Protein AF-A0A1B6C0Q3-F1 (afdb_monomer_lite)

Organism: NCBI:txid38151

Sequence (138 aa):
MIKPLSKKAEKLPKLFKAAATILKEVRENNGNAKSLVYDNKYKHYNTAALLALVCESNNNWNVLEKIIEKTDIFKNNPKLNPWVGRVLITQIIRRKDCKSECLPLLYVKKYANAILELASGDLSKSRGNLLNKIVLDY

Structure (mmCIF, N/CA/C/O backbone):
data_AF-A0A1B6C0Q3-F1
#
_entry.id   AF-A0A1B6C0Q3-F1
#
loop_
_atom_site.group_PDB
_atom_site.id
_atom_site.type_symbol
_atom_site.label_atom_id
_atom_site.label_alt_id
_atom_site.label_comp_id
_atom_site.label_asym_id
_atom_site.label_entity_id
_atom_site.label_seq_id
_atom_site.pdbx_PDB_ins_code
_atom_site.Cartn_x
_atom_site.Cartn_y
_atom_site.Cartn_z
_atom_site.occupancy
_atom_site.B_iso_or_equiv
_atom_site.auth_seq_id
_atom_site.auth_comp_id
_atom_site.auth_asym_id
_atom_site.auth_atom_id
_atom_site.pdbx_PDB_model_num
ATOM 1 N N . MET A 1 1 ? 6.056 18.879 21.173 1.00 33.78 1 MET A N 1
ATOM 2 C CA . MET A 1 1 ? 6.166 19.961 20.168 1.00 33.78 1 MET A CA 1
ATOM 3 C C . MET A 1 1 ? 6.307 19.325 18.794 1.00 33.78 1 MET A C 1
ATOM 5 O O . MET A 1 1 ? 7.259 18.586 18.576 1.00 33.78 1 MET A O 1
ATOM 9 N N . ILE A 1 2 ? 5.339 19.530 17.901 1.00 43.81 2 ILE A N 1
ATOM 10 C CA . ILE A 1 2 ? 5.429 19.056 16.514 1.00 43.81 2 ILE A CA 1
ATOM 11 C C . ILE A 1 2 ? 6.369 20.020 15.789 1.00 43.81 2 ILE A C 1
ATOM 13 O O . ILE A 1 2 ? 6.111 21.221 15.749 1.00 43.81 2 ILE A O 1
ATOM 17 N N . LYS A 1 3 ? 7.491 19.503 15.282 1.00 42.72 3 LYS A N 1
ATOM 18 C CA . LYS A 1 3 ? 8.469 20.283 14.517 1.00 42.72 3 LYS A CA 1
ATOM 19 C C . LYS A 1 3 ? 7.748 20.875 13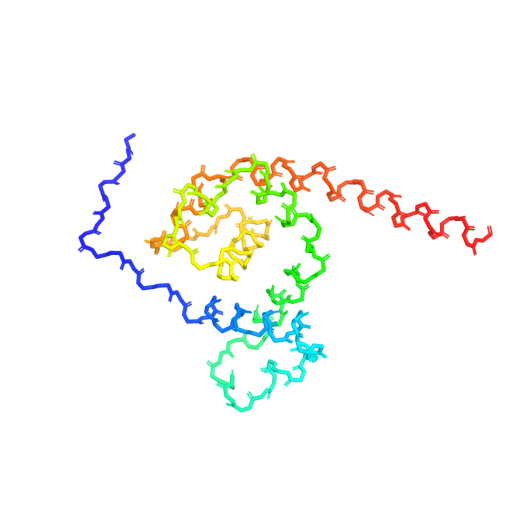.290 1.00 42.72 3 LYS A C 1
ATOM 21 O O . LYS A 1 3 ? 7.043 20.121 12.614 1.00 42.72 3 LYS A O 1
ATOM 26 N N . PRO A 1 4 ? 7.861 22.185 13.009 1.00 41.34 4 PRO A N 1
ATOM 27 C CA . PRO A 1 4 ? 7.202 22.776 11.849 1.00 41.34 4 PRO A CA 1
ATOM 28 C C . PRO A 1 4 ? 7.688 22.066 10.581 1.00 41.34 4 PRO A C 1
ATOM 30 O O . PRO A 1 4 ? 8.893 21.859 10.425 1.00 41.34 4 PRO A O 1
ATOM 33 N N . LEU A 1 5 ? 6.756 21.661 9.704 1.00 52.66 5 LEU A N 1
ATOM 34 C CA . LEU A 1 5 ? 7.092 21.041 8.421 1.00 52.66 5 LEU A CA 1
ATOM 35 C C . LEU A 1 5 ? 8.052 21.973 7.673 1.00 52.66 5 LEU A C 1
ATOM 37 O O . LEU A 1 5 ? 7.675 23.071 7.260 1.00 52.66 5 LEU A O 1
ATOM 41 N N . SER A 1 6 ? 9.299 21.529 7.523 1.00 47.50 6 SER A N 1
ATOM 42 C CA . SER A 1 6 ? 10.315 22.204 6.723 1.00 47.50 6 SER A CA 1
ATOM 43 C C . SER A 1 6 ? 9.760 22.498 5.325 1.00 47.50 6 SER A C 1
ATOM 45 O O . SER A 1 6 ? 9.090 21.663 4.717 1.00 47.50 6 SER A O 1
ATOM 47 N N . LYS A 1 7 ? 10.036 23.709 4.829 1.00 44.81 7 LYS A N 1
ATOM 48 C CA . LYS A 1 7 ? 9.458 24.407 3.660 1.00 44.81 7 LYS A CA 1
ATOM 49 C C . LYS A 1 7 ? 9.514 23.680 2.297 1.00 44.81 7 LYS A C 1
ATOM 51 O O . LYS A 1 7 ? 9.144 24.270 1.285 1.00 44.81 7 LYS A O 1
ATOM 56 N N . LYS A 1 8 ? 9.923 22.412 2.232 1.00 47.97 8 LYS A N 1
ATOM 57 C CA . LYS A 1 8 ? 9.755 21.527 1.073 1.00 47.97 8 LYS A CA 1
ATOM 58 C C . LYS A 1 8 ? 9.382 20.137 1.568 1.00 47.97 8 LYS A C 1
ATOM 60 O O . LYS A 1 8 ? 10.222 19.435 2.118 1.00 47.97 8 LYS A O 1
ATOM 65 N N . ALA A 1 9 ? 8.146 19.721 1.305 1.00 56.81 9 ALA A N 1
ATOM 66 C CA . ALA A 1 9 ? 7.785 18.314 1.365 1.00 56.81 9 ALA A CA 1
ATOM 67 C C . ALA A 1 9 ? 8.799 17.504 0.548 1.00 56.81 9 ALA A C 1
ATOM 69 O O . ALA A 1 9 ? 8.944 17.722 -0.660 1.00 56.81 9 ALA A O 1
ATOM 70 N N . GLU A 1 10 ? 9.514 16.595 1.204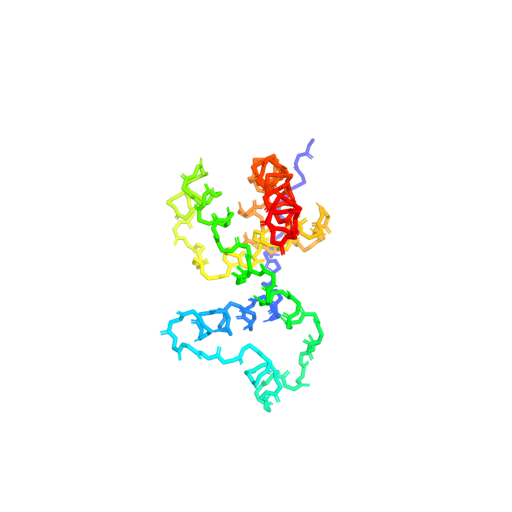 1.00 66.62 10 GLU A N 1
ATOM 71 C CA . GLU A 1 10 ? 10.470 15.731 0.528 1.00 66.62 10 GLU A CA 1
ATOM 72 C C . GLU A 1 10 ? 9.730 14.934 -0.560 1.00 66.62 10 GLU A C 1
ATOM 74 O O . GLU A 1 10 ? 8.600 14.468 -0.362 1.00 66.62 10 GLU A O 1
ATOM 79 N N . LYS A 1 11 ? 10.316 14.820 -1.758 1.00 76.00 11 LYS A N 1
ATOM 80 C CA . LYS A 1 11 ? 9.685 14.057 -2.843 1.00 76.00 11 LYS A CA 1
ATOM 81 C C . LYS A 1 11 ? 9.579 12.595 -2.409 1.00 76.00 11 LYS A C 1
ATOM 83 O O . LYS A 1 11 ? 10.555 12.024 -1.937 1.00 76.00 11 LYS A O 1
ATOM 88 N N . LEU A 1 12 ? 8.411 11.979 -2.621 1.00 81.00 12 LEU A N 1
ATOM 89 C CA . LEU A 1 12 ? 8.213 10.549 -2.359 1.00 81.00 12 LEU A CA 1
ATOM 90 C C . LEU A 1 12 ? 9.317 9.738 -3.063 1.00 81.00 12 LEU A C 1
ATOM 92 O O . LEU A 1 12 ? 9.447 9.873 -4.290 1.00 81.00 12 LEU A O 1
ATOM 96 N N . PRO A 1 13 ? 10.075 8.894 -2.335 1.00 85.75 13 PRO A N 1
ATOM 97 C CA . PRO A 1 13 ? 11.092 8.048 -2.937 1.00 85.75 13 PRO A CA 1
ATOM 98 C C . PRO A 1 13 ? 10.539 7.262 -4.125 1.00 85.75 13 PRO A C 1
ATOM 100 O O . PRO A 1 13 ? 9.465 6.659 -4.048 1.00 85.75 13 PRO A O 1
ATOM 103 N N . LYS A 1 14 ? 11.283 7.266 -5.239 1.00 88.38 14 LYS A N 1
ATOM 104 C CA . LYS A 1 14 ? 10.848 6.642 -6.500 1.00 88.38 14 LYS A CA 1
ATOM 105 C C . LYS A 1 14 ? 10.502 5.158 -6.322 1.00 88.38 14 LYS A C 1
ATOM 107 O O . LYS A 1 14 ? 9.616 4.661 -7.009 1.00 88.38 14 LYS A O 1
ATOM 112 N N . LEU A 1 15 ? 11.148 4.485 -5.366 1.00 90.06 15 LEU A N 1
ATOM 113 C CA . LEU A 1 15 ? 10.911 3.082 -5.036 1.00 90.06 15 LEU A CA 1
ATOM 114 C C . LEU A 1 15 ? 9.450 2.804 -4.651 1.00 90.06 15 LEU A C 1
ATOM 116 O O . LEU A 1 15 ? 8.878 1.838 -5.140 1.00 90.06 15 LEU A O 1
ATOM 120 N N . PHE A 1 16 ? 8.807 3.671 -3.860 1.00 91.38 16 PHE A N 1
ATOM 121 C CA . PHE A 1 16 ? 7.399 3.484 -3.482 1.00 91.38 16 PHE A CA 1
ATOM 122 C C . PHE A 1 16 ? 6.451 3.652 -4.669 1.00 91.38 16 PHE A C 1
ATOM 124 O O . PHE A 1 16 ? 5.458 2.938 -4.774 1.00 91.38 16 PHE A O 1
ATOM 131 N N . LYS A 1 17 ? 6.769 4.573 -5.587 1.00 91.94 17 LYS A N 1
ATOM 132 C CA . LYS A 1 17 ? 5.993 4.742 -6.822 1.00 91.94 17 LYS A CA 1
ATOM 133 C C . LYS A 1 17 ? 6.124 3.518 -7.723 1.00 91.94 17 LYS A C 1
ATOM 135 O O . LYS A 1 17 ? 5.113 3.018 -8.198 1.00 91.94 17 LYS A O 1
ATOM 140 N N . ALA A 1 18 ? 7.347 3.020 -7.907 1.00 93.50 18 ALA A N 1
ATOM 141 C CA . ALA A 1 18 ? 7.603 1.806 -8.676 1.00 93.50 18 ALA A CA 1
ATOM 142 C C . ALA A 1 18 ? 6.862 0.600 -8.080 1.00 93.50 18 ALA A C 1
ATOM 144 O O . ALA A 1 18 ? 6.161 -0.100 -8.805 1.00 93.50 18 ALA A O 1
ATOM 145 N N . ALA A 1 19 ? 6.939 0.419 -6.758 1.00 94.62 19 ALA A N 1
ATOM 146 C CA . ALA A 1 19 ? 6.240 -0.652 -6.053 1.00 94.62 19 ALA A CA 1
ATOM 147 C C . ALA A 1 19 ? 4.722 -0.570 -6.256 1.00 94.62 19 ALA A C 1
ATOM 149 O O . ALA A 1 19 ? 4.088 -1.582 -6.521 1.00 94.62 19 ALA A O 1
ATOM 150 N N . ALA A 1 20 ? 4.144 0.632 -6.182 1.00 95.69 20 ALA A N 1
ATOM 151 C CA . ALA A 1 20 ? 2.713 0.838 -6.384 1.00 95.69 20 ALA A CA 1
ATOM 152 C C . ALA A 1 20 ? 2.271 0.502 -7.815 1.00 95.69 20 ALA A C 1
ATOM 154 O O . ALA A 1 20 ? 1.235 -0.129 -7.997 1.00 95.69 20 ALA A O 1
ATOM 155 N N . THR A 1 21 ? 3.062 0.889 -8.823 1.00 95.06 21 THR A N 1
ATOM 156 C CA . THR A 1 21 ? 2.798 0.528 -10.224 1.00 95.06 21 THR A CA 1
ATOM 157 C C . THR A 1 21 ? 2.825 -0.984 -10.422 1.00 95.06 21 THR A C 1
ATOM 159 O O . THR A 1 21 ? 1.907 -1.525 -11.023 1.00 95.06 21 THR A O 1
ATOM 162 N N . ILE A 1 22 ? 3.837 -1.668 -9.888 1.00 94.56 22 ILE A N 1
ATOM 163 C CA . ILE A 1 22 ? 3.956 -3.124 -10.031 1.00 94.56 22 ILE A CA 1
ATOM 164 C C . ILE A 1 22 ? 2.847 -3.836 -9.256 1.00 94.56 22 ILE A C 1
ATOM 166 O O . ILE A 1 22 ? 2.242 -4.761 -9.779 1.00 94.56 22 ILE A O 1
ATOM 170 N N . LEU A 1 23 ? 2.536 -3.399 -8.032 1.00 96.06 23 LEU A N 1
ATOM 171 C CA . LEU A 1 23 ? 1.451 -3.975 -7.236 1.00 96.06 23 LEU A CA 1
ATOM 172 C C . LEU A 1 23 ? 0.105 -3.878 -7.962 1.00 96.06 23 LEU A C 1
ATOM 174 O O . LEU A 1 23 ? -0.658 -4.841 -7.953 1.00 96.06 23 LEU A O 1
ATOM 178 N N . LYS A 1 24 ? -0.165 -2.733 -8.600 1.00 95.94 24 LYS A N 1
ATOM 179 C CA . LYS A 1 24 ? -1.348 -2.550 -9.441 1.00 95.94 24 LYS A CA 1
ATOM 180 C C . LYS A 1 24 ? -1.371 -3.572 -10.578 1.00 95.94 24 LYS A C 1
ATOM 182 O O . LYS A 1 24 ? -2.362 -4.269 -10.737 1.00 95.94 24 LYS A O 1
ATOM 187 N N . GLU A 1 25 ? -0.266 -3.708 -11.305 1.00 94.31 25 GLU A N 1
ATOM 188 C CA . GLU A 1 25 ? -0.139 -4.645 -12.428 1.00 94.31 25 GLU A CA 1
ATOM 189 C C . GLU A 1 25 ? -0.348 -6.109 -12.007 1.00 94.31 25 GLU A C 1
ATOM 191 O O . GLU A 1 25 ? -1.052 -6.869 -12.667 1.00 94.31 25 GLU A O 1
ATOM 196 N N . VAL A 1 26 ? 0.218 -6.502 -10.864 1.00 93.62 26 VAL A N 1
ATOM 197 C CA . VAL A 1 26 ? 0.057 -7.849 -10.296 1.00 93.62 26 VAL A CA 1
ATOM 198 C C . VAL A 1 26 ? -1.408 -8.140 -9.967 1.00 93.62 26 VAL A C 1
ATOM 200 O O . VAL A 1 26 ? -1.885 -9.243 -10.221 1.00 93.62 26 VAL A O 1
ATOM 203 N N . ARG A 1 27 ? -2.125 -7.163 -9.397 1.00 92.12 27 ARG A N 1
ATOM 204 C CA . ARG A 1 27 ? -3.504 -7.340 -8.913 1.00 92.12 27 ARG A CA 1
ATOM 205 C C . ARG A 1 27 ? -4.561 -7.189 -10.002 1.00 92.12 27 ARG A C 1
ATOM 207 O O . ARG A 1 27 ? -5.552 -7.905 -9.953 1.00 92.12 27 ARG A O 1
ATOM 214 N N . GLU A 1 28 ? -4.388 -6.248 -10.925 1.00 93.06 28 GLU A N 1
ATOM 215 C CA . GLU A 1 28 ? -5.386 -5.953 -11.962 1.00 93.06 28 GLU A CA 1
ATOM 216 C C . GLU A 1 28 ? -5.157 -6.769 -13.239 1.00 93.06 28 GLU A C 1
ATOM 218 O O . GLU A 1 28 ? -6.124 -7.209 -13.852 1.00 93.06 28 GLU A O 1
ATOM 223 N N . ASN A 1 29 ? -3.898 -7.027 -13.612 1.00 90.62 29 ASN A N 1
ATOM 224 C CA . ASN A 1 29 ? -3.547 -7.648 -14.895 1.00 90.62 29 ASN A CA 1
ATOM 225 C C . ASN A 1 29 ? -2.945 -9.057 -14.740 1.00 90.62 29 ASN A C 1
ATOM 227 O O . ASN A 1 29 ? -2.356 -9.584 -15.681 1.00 90.62 29 ASN A O 1
ATOM 231 N N . ASN A 1 30 ? -3.063 -9.672 -13.554 1.00 80.44 30 ASN A N 1
ATOM 232 C CA . ASN A 1 30 ? -2.470 -10.978 -13.218 1.00 80.44 30 ASN A CA 1
ATOM 233 C C . ASN A 1 30 ? -0.958 -11.067 -13.511 1.00 80.44 30 ASN A C 1
ATOM 235 O O . ASN A 1 30 ? -0.422 -12.136 -13.815 1.00 80.44 30 ASN A O 1
ATOM 239 N N . GLY A 1 31 ? -0.249 -9.938 -13.423 1.00 84.81 31 GLY A N 1
ATOM 240 C CA . GLY A 1 31 ? 1.188 -9.889 -13.658 1.00 84.81 31 GLY A CA 1
ATOM 241 C C . GLY A 1 31 ? 1.985 -10.655 -12.596 1.00 84.81 31 GLY A C 1
ATOM 242 O O . GLY A 1 31 ? 1.647 -10.664 -11.412 1.00 84.81 31 GLY A O 1
ATOM 243 N N . ASN A 1 32 ? 3.102 -11.269 -12.989 1.00 89.31 32 ASN A N 1
ATOM 244 C CA . ASN A 1 32 ? 4.018 -11.895 -12.036 1.00 89.31 32 ASN A CA 1
ATOM 245 C C . ASN A 1 32 ? 4.947 -10.840 -11.417 1.00 89.31 32 ASN A C 1
ATOM 247 O O . ASN A 1 32 ? 5.760 -10.231 -12.116 1.00 89.31 32 ASN A O 1
ATOM 251 N N . ALA A 1 33 ? 4.876 -10.670 -10.092 1.00 88.19 33 ALA A N 1
ATOM 252 C CA . ALA A 1 33 ? 5.684 -9.700 -9.352 1.00 88.19 33 ALA A CA 1
ATOM 253 C C . ALA A 1 33 ? 7.194 -9.850 -9.601 1.00 88.19 33 ALA A C 1
ATOM 255 O O . ALA A 1 33 ? 7.883 -8.843 -9.743 1.00 88.19 33 ALA A O 1
ATOM 256 N N . LYS A 1 34 ? 7.716 -11.083 -9.691 1.00 88.50 34 LYS A N 1
ATOM 257 C CA . LYS A 1 34 ? 9.134 -11.310 -10.006 1.00 88.50 34 LYS A CA 1
ATOM 258 C C . LYS A 1 34 ? 9.436 -10.799 -11.410 1.00 88.50 34 LYS A C 1
ATOM 260 O O . LYS A 1 34 ? 10.268 -9.912 -11.552 1.00 88.50 34 LYS A O 1
ATOM 265 N N . SER A 1 35 ? 8.725 -11.287 -12.423 1.00 89.69 35 SER A N 1
ATOM 266 C CA . SER A 1 35 ? 8.973 -10.899 -13.818 1.00 89.69 35 SER A CA 1
ATOM 267 C C . SER A 1 35 ? 8.913 -9.383 -14.024 1.00 89.69 35 SER A C 1
ATOM 269 O O . SER A 1 35 ? 9.794 -8.820 -14.662 1.00 89.69 35 SER A O 1
ATOM 271 N N . LEU A 1 36 ? 7.937 -8.709 -13.408 1.00 90.19 36 LEU A N 1
ATOM 272 C CA . LEU A 1 36 ? 7.776 -7.257 -13.506 1.00 90.19 36 LEU A CA 1
ATOM 273 C C . LEU A 1 36 ? 8.892 -6.475 -12.804 1.00 90.19 36 LEU A C 1
ATOM 275 O O . LEU A 1 36 ? 9.307 -5.431 -13.293 1.00 90.19 36 LEU A O 1
ATOM 279 N N . VAL A 1 37 ? 9.386 -6.952 -11.660 1.00 90.12 37 VAL A N 1
ATOM 280 C CA . VAL A 1 37 ? 10.466 -6.286 -10.914 1.00 90.12 37 VAL A CA 1
ATOM 281 C C . VAL A 1 37 ? 11.823 -6.439 -11.612 1.00 90.12 37 VAL A C 1
ATOM 283 O O . VAL A 1 37 ? 12.651 -5.532 -11.527 1.00 90.12 37 VAL A O 1
ATOM 286 N N . TYR A 1 38 ? 12.047 -7.554 -12.311 1.00 90.06 38 TYR A N 1
ATOM 287 C CA . TYR A 1 38 ? 13.267 -7.800 -13.091 1.00 90.06 38 TYR A CA 1
ATOM 288 C C . TYR A 1 38 ? 13.224 -7.211 -14.513 1.00 90.06 38 TYR A C 1
ATOM 290 O O . TYR A 1 38 ? 14.208 -7.323 -15.242 1.00 90.06 38 TYR A O 1
ATOM 298 N N . ASP A 1 39 ? 12.132 -6.548 -14.904 1.00 91.12 39 ASP A N 1
ATOM 299 C CA . ASP A 1 39 ? 12.052 -5.808 -16.164 1.00 91.12 39 ASP A CA 1
ATOM 300 C C . ASP A 1 39 ? 13.145 -4.719 -16.234 1.00 91.12 39 ASP A C 1
ATOM 302 O O . ASP A 1 39 ? 13.445 -4.028 -15.251 1.00 91.12 39 ASP A O 1
ATOM 306 N N . ASN A 1 40 ? 13.718 -4.519 -17.425 1.00 84.62 40 ASN A N 1
ATOM 307 C CA . ASN A 1 40 ? 14.719 -3.488 -17.707 1.00 84.62 40 ASN A CA 1
ATOM 308 C C . ASN A 1 40 ? 14.300 -2.078 -17.257 1.00 84.62 40 ASN A C 1
ATOM 310 O O . ASN A 1 40 ? 15.158 -1.263 -16.907 1.00 84.62 40 ASN A O 1
ATOM 314 N N . LYS A 1 41 ? 12.997 -1.789 -17.211 1.00 87.31 41 LYS A N 1
ATOM 315 C CA . LYS A 1 41 ? 12.427 -0.543 -16.685 1.00 87.31 41 LYS A CA 1
ATOM 316 C C . LYS A 1 41 ? 12.786 -0.285 -15.217 1.00 87.31 41 LYS A C 1
ATOM 318 O O . LYS A 1 41 ? 12.902 0.876 -14.815 1.00 87.31 41 LYS A O 1
ATOM 323 N N . TYR A 1 42 ? 12.980 -1.335 -14.415 1.00 89.31 42 TYR A N 1
ATOM 324 C CA . TYR A 1 42 ? 13.249 -1.243 -12.976 1.00 89.31 42 TYR A CA 1
ATOM 325 C C . TYR A 1 42 ? 14.687 -1.613 -12.581 1.00 89.31 42 TYR A C 1
ATOM 327 O O . TYR A 1 42 ? 15.017 -1.577 -11.396 1.00 89.31 42 TYR A O 1
ATOM 335 N N . LYS A 1 43 ? 15.582 -1.849 -13.550 1.00 86.06 43 LYS A N 1
ATOM 336 C CA . LYS A 1 43 ? 16.983 -2.258 -13.318 1.00 86.06 43 LYS A CA 1
ATOM 337 C C . LYS A 1 43 ? 17.813 -1.324 -12.424 1.00 86.06 43 LYS A C 1
ATOM 339 O O . LYS A 1 43 ? 18.819 -1.736 -11.864 1.00 86.06 43 LYS A O 1
ATOM 344 N N . HIS A 1 44 ? 17.414 -0.057 -12.306 1.00 87.62 44 HIS A N 1
ATOM 345 C CA . HIS A 1 44 ? 18.105 0.953 -11.492 1.00 87.62 44 HIS A CA 1
ATOM 346 C C . HIS A 1 44 ? 17.592 1.041 -10.046 1.00 87.62 44 HIS A C 1
ATOM 348 O O . HIS A 1 44 ? 18.066 1.873 -9.271 1.00 87.62 44 HIS A O 1
ATOM 354 N N . TYR A 1 45 ? 16.588 0.243 -9.684 1.00 89.12 45 TYR A N 1
ATOM 355 C CA . TYR A 1 45 ? 16.043 0.197 -8.333 1.00 89.12 45 TYR A CA 1
ATOM 356 C C . TYR A 1 45 ? 16.698 -0.923 -7.529 1.00 89.12 45 TYR A C 1
ATOM 358 O O . TYR A 1 45 ? 17.241 -1.876 -8.077 1.00 89.12 45 TYR A O 1
ATOM 366 N N . ASN A 1 46 ? 16.600 -0.841 -6.200 1.00 90.00 46 ASN A N 1
ATOM 367 C CA . ASN A 1 46 ? 16.907 -1.988 -5.356 1.00 90.00 46 ASN A CA 1
ATOM 368 C C . ASN A 1 46 ? 15.818 -3.054 -5.555 1.00 90.00 46 ASN A C 1
ATOM 370 O O . ASN A 1 46 ? 14.764 -3.006 -4.917 1.00 90.00 46 ASN A O 1
ATOM 374 N N . THR A 1 47 ? 16.089 -3.994 -6.456 1.00 90.06 47 THR A N 1
ATOM 375 C CA . THR A 1 47 ? 15.198 -5.079 -6.879 1.00 90.06 47 THR A CA 1
ATOM 376 C C . THR A 1 47 ? 14.705 -5.911 -5.699 1.00 90.06 47 THR A C 1
ATOM 378 O O . THR A 1 47 ? 13.518 -6.213 -5.614 1.00 90.06 47 THR A O 1
ATOM 381 N N . ALA A 1 48 ? 15.580 -6.216 -4.735 1.00 88.69 48 ALA A N 1
ATOM 382 C CA . ALA A 1 48 ? 15.217 -6.993 -3.551 1.00 88.69 48 ALA A CA 1
ATOM 383 C C . ALA A 1 48 ? 14.219 -6.239 -2.660 1.00 88.69 48 ALA A C 1
ATOM 385 O O . ALA A 1 48 ? 13.207 -6.798 -2.239 1.00 88.69 48 ALA A O 1
ATOM 386 N N . ALA A 1 49 ? 14.467 -4.950 -2.409 1.00 89.31 49 ALA A N 1
ATOM 387 C CA . ALA A 1 49 ? 13.553 -4.112 -1.636 1.00 89.31 49 ALA A CA 1
ATOM 388 C C . ALA A 1 49 ? 12.211 -3.903 -2.358 1.00 89.31 49 ALA A C 1
ATOM 390 O O . ALA A 1 49 ? 11.159 -3.911 -1.718 1.00 89.31 49 ALA A O 1
ATOM 391 N N . LEU A 1 50 ? 12.248 -3.737 -3.682 1.00 91.62 50 LEU A N 1
ATOM 392 C CA . LEU A 1 50 ? 11.065 -3.556 -4.517 1.00 91.62 50 LEU A CA 1
ATOM 393 C C . LEU A 1 50 ? 10.192 -4.816 -4.524 1.00 91.62 50 LEU A C 1
ATOM 395 O O . LEU A 1 50 ? 9.002 -4.733 -4.224 1.00 91.62 50 LEU A O 1
ATOM 399 N N . LEU A 1 51 ? 10.795 -5.979 -4.785 1.00 92.06 51 LEU A N 1
ATOM 400 C CA . LEU A 1 51 ? 10.107 -7.267 -4.770 1.00 92.06 51 LEU A CA 1
ATOM 401 C C . LEU A 1 51 ? 9.508 -7.558 -3.395 1.00 92.06 51 LEU A C 1
ATOM 403 O O . LEU A 1 51 ? 8.345 -7.938 -3.309 1.00 92.06 51 LEU A O 1
ATOM 407 N N . ALA A 1 52 ? 10.268 -7.330 -2.320 1.00 91.81 52 ALA A N 1
ATOM 408 C CA . ALA A 1 52 ? 9.780 -7.544 -0.964 1.00 91.81 52 ALA A CA 1
ATOM 409 C C . ALA A 1 52 ? 8.547 -6.680 -0.652 1.00 91.81 52 ALA A C 1
ATOM 411 O O . ALA A 1 52 ? 7.554 -7.192 -0.141 1.00 91.81 52 ALA A O 1
ATOM 412 N N . LEU A 1 53 ? 8.573 -5.390 -1.008 1.00 92.50 53 LEU A N 1
ATOM 413 C CA . LEU A 1 53 ? 7.434 -4.493 -0.792 1.00 92.50 53 LEU A CA 1
ATOM 414 C C . LEU A 1 53 ? 6.203 -4.885 -1.612 1.00 92.50 53 LEU A C 1
ATOM 416 O O . LEU A 1 53 ? 5.090 -4.833 -1.088 1.00 92.50 53 LEU A O 1
ATOM 420 N N . VAL A 1 54 ? 6.386 -5.277 -2.875 1.00 94.19 54 VAL A N 1
ATOM 421 C CA . VAL A 1 54 ? 5.283 -5.718 -3.741 1.00 94.19 54 VAL A CA 1
ATOM 422 C C . VAL A 1 54 ? 4.677 -7.016 -3.212 1.00 94.19 54 VAL A C 1
ATOM 424 O O . VAL A 1 54 ? 3.470 -7.068 -2.982 1.00 94.19 54 VAL A O 1
ATOM 427 N N . CYS A 1 55 ? 5.502 -8.037 -2.967 1.00 93.06 55 CYS A N 1
ATOM 428 C CA . CYS A 1 55 ? 5.044 -9.340 -2.492 1.00 93.06 55 CYS A CA 1
ATOM 429 C C . CYS A 1 55 ? 4.331 -9.231 -1.146 1.00 93.06 55 CYS A C 1
ATOM 431 O O . CYS A 1 55 ? 3.256 -9.795 -0.985 1.00 93.06 55 CYS A O 1
ATOM 433 N N . GLU A 1 56 ? 4.871 -8.475 -0.190 1.00 92.50 56 GLU A N 1
ATOM 434 C CA . GLU A 1 56 ? 4.205 -8.318 1.104 1.00 92.50 56 GLU A CA 1
ATOM 435 C C . GLU A 1 56 ? 2.910 -7.524 1.016 1.00 92.50 56 GLU A C 1
ATOM 437 O O . GLU A 1 56 ? 1.941 -7.878 1.683 1.00 92.50 56 GLU A O 1
ATOM 442 N N . SER A 1 57 ? 2.856 -6.490 0.172 1.00 94.19 57 SER A N 1
ATOM 443 C CA . SER A 1 57 ? 1.608 -5.750 -0.040 1.00 94.19 57 SER A CA 1
ATOM 444 C C . SER A 1 57 ? 0.539 -6.634 -0.684 1.00 94.19 57 SER A C 1
ATOM 446 O O . SER A 1 57 ? -0.634 -6.530 -0.339 1.00 94.19 57 SER A O 1
ATOM 448 N N . ASN A 1 58 ? 0.939 -7.524 -1.594 1.00 94.06 58 ASN A N 1
ATOM 449 C CA . ASN A 1 58 ? 0.037 -8.476 -2.229 1.00 94.06 58 ASN A CA 1
ATOM 450 C C . ASN A 1 58 ? -0.426 -9.573 -1.254 1.00 94.06 58 ASN A C 1
ATOM 452 O O . ASN A 1 58 ? -1.616 -9.856 -1.162 1.00 94.06 58 ASN A O 1
ATOM 456 N N . ASN A 1 59 ? 0.495 -10.157 -0.484 1.00 91.31 59 ASN A N 1
ATOM 457 C CA . ASN A 1 59 ? 0.192 -11.236 0.461 1.00 91.31 59 ASN A CA 1
ATOM 458 C C . ASN A 1 59 ? -0.681 -10.755 1.626 1.00 91.31 59 ASN A C 1
ATOM 460 O O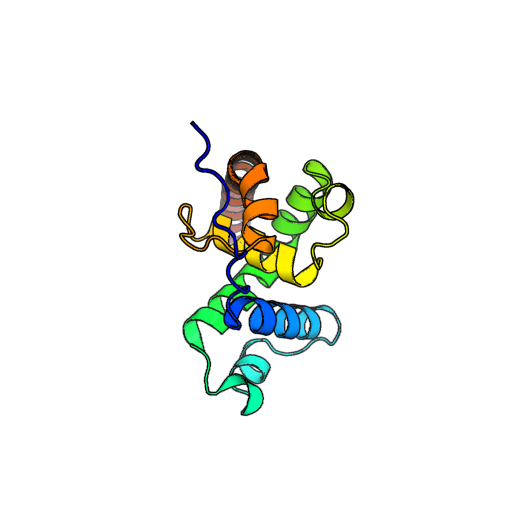 . ASN A 1 59 ? -1.546 -11.488 2.098 1.00 91.31 59 ASN A O 1
ATOM 464 N N . ASN A 1 60 ? -0.488 -9.510 2.067 1.00 90.94 60 ASN A N 1
ATOM 465 C CA . ASN A 1 60 ? -1.249 -8.910 3.159 1.00 90.94 60 ASN A CA 1
ATOM 466 C C . ASN A 1 60 ? -2.465 -8.111 2.666 1.00 90.94 60 ASN A C 1
ATOM 468 O O . ASN A 1 60 ? -2.977 -7.275 3.409 1.00 90.94 60 ASN A O 1
ATOM 472 N N . TRP A 1 61 ? -2.948 -8.348 1.441 1.00 93.12 61 TRP A N 1
ATOM 473 C CA . TRP A 1 61 ? -4.014 -7.545 0.833 1.00 93.12 61 TRP A CA 1
ATOM 474 C C . TRP A 1 61 ? -5.257 -7.412 1.721 1.00 93.12 61 TRP A C 1
ATOM 476 O O . TRP A 1 61 ? -5.739 -6.307 1.943 1.00 93.12 61 TRP A O 1
ATOM 486 N N . ASN A 1 62 ? -5.734 -8.516 2.302 1.00 91.56 62 ASN A N 1
ATOM 487 C CA . ASN A 1 62 ? -6.917 -8.500 3.170 1.00 91.56 62 ASN A CA 1
ATOM 488 C C . ASN A 1 62 ? -6.706 -7.640 4.425 1.00 91.56 62 ASN A C 1
ATOM 490 O O . ASN A 1 62 ? -7.611 -6.928 4.855 1.00 91.56 62 ASN A O 1
ATOM 494 N N . VAL A 1 63 ? -5.494 -7.667 4.989 1.00 91.38 63 VAL A N 1
ATOM 495 C CA . VAL A 1 63 ? -5.123 -6.817 6.128 1.00 91.38 63 VAL A CA 1
ATOM 496 C C . VAL A 1 63 ? -5.102 -5.349 5.698 1.00 91.38 63 VAL A C 1
ATOM 498 O O . VAL A 1 63 ? -5.609 -4.494 6.420 1.00 91.38 63 VAL A O 1
ATOM 501 N N . LEU A 1 64 ? -4.572 -5.051 4.506 1.00 93.88 64 LEU A N 1
ATOM 502 C CA . LEU A 1 64 ? -4.572 -3.695 3.956 1.00 93.88 64 LEU A CA 1
ATOM 503 C C . LEU A 1 64 ? -5.994 -3.166 3.753 1.00 93.88 64 LEU A C 1
ATOM 505 O O . LEU A 1 64 ? -6.274 -2.060 4.206 1.00 93.88 64 LEU A O 1
ATOM 509 N N . GLU A 1 65 ? -6.891 -3.934 3.132 1.00 94.38 65 GLU A N 1
ATOM 51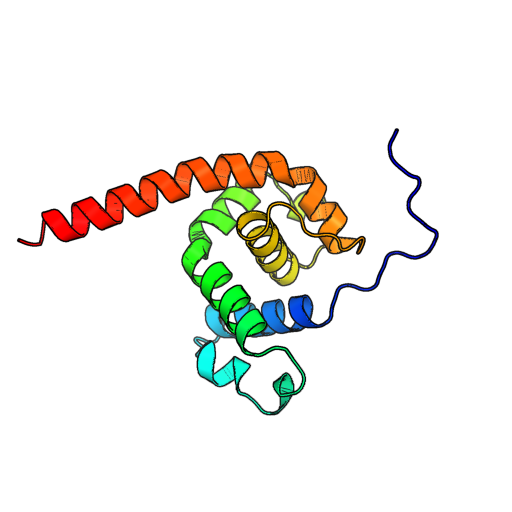0 C CA . GLU A 1 65 ? -8.279 -3.503 2.905 1.00 94.38 65 GLU A CA 1
ATOM 511 C C . GLU A 1 65 ? -9.012 -3.239 4.220 1.00 94.38 65 GLU A C 1
ATOM 513 O O . GLU A 1 65 ? -9.628 -2.188 4.372 1.00 94.38 65 GLU A O 1
ATOM 518 N N . LYS A 1 66 ? -8.851 -4.113 5.218 1.00 93.12 66 LYS A N 1
ATOM 519 C CA . LYS A 1 66 ? -9.438 -3.908 6.547 1.00 93.12 66 LYS A CA 1
ATOM 520 C C . LYS A 1 66 ? -8.910 -2.647 7.232 1.00 93.12 66 LYS A C 1
ATOM 522 O O . LYS A 1 66 ? -9.666 -1.919 7.872 1.00 93.12 66 LYS A O 1
ATOM 527 N N . ILE A 1 67 ? -7.606 -2.383 7.124 1.00 92.88 67 ILE A N 1
ATOM 528 C CA . ILE A 1 67 ? -7.004 -1.147 7.640 1.00 92.88 67 ILE A CA 1
ATOM 529 C C . ILE A 1 67 ? -7.607 0.058 6.920 1.00 92.88 67 ILE A C 1
ATOM 531 O O . ILE A 1 67 ? -7.995 1.023 7.576 1.00 92.88 67 ILE A O 1
ATOM 535 N N . ILE A 1 68 ? -7.695 0.013 5.591 1.00 94.25 68 ILE A N 1
ATOM 536 C CA . ILE A 1 68 ? -8.241 1.101 4.774 1.00 94.25 68 ILE A CA 1
ATOM 537 C C . ILE A 1 68 ? -9.695 1.384 5.154 1.00 94.25 68 ILE A C 1
ATOM 539 O O . ILE A 1 68 ? -10.043 2.547 5.342 1.00 94.25 68 ILE A O 1
ATOM 543 N N . GLU A 1 69 ? -10.505 0.340 5.315 1.00 94.25 69 GLU A N 1
ATOM 544 C CA . GLU A 1 69 ? -11.909 0.430 5.712 1.00 94.25 69 GLU A CA 1
ATOM 545 C C . GLU A 1 69 ? -12.059 1.041 7.109 1.00 94.25 69 GLU A C 1
ATOM 547 O O . GLU A 1 69 ? -12.783 2.013 7.284 1.00 94.25 69 GLU A O 1
ATOM 552 N N . LYS A 1 70 ? -11.312 0.542 8.101 1.00 93.44 70 LYS A N 1
ATOM 553 C CA . LYS A 1 70 ? -11.420 1.025 9.488 1.00 93.44 70 LYS A CA 1
ATOM 554 C C . LYS A 1 70 ? -10.857 2.422 9.722 1.00 93.44 70 LYS A C 1
ATOM 556 O O . LYS A 1 70 ? -11.210 3.061 10.707 1.00 93.44 70 LYS A O 1
ATOM 561 N N . THR A 1 71 ? -9.926 2.868 8.883 1.00 92.12 71 THR A N 1
ATOM 562 C CA . THR A 1 71 ? -9.272 4.179 9.038 1.00 92.12 71 THR A CA 1
ATOM 563 C C . THR A 1 71 ? -9.839 5.245 8.109 1.00 92.12 71 THR A C 1
ATOM 565 O O . THR A 1 71 ? -9.497 6.423 8.258 1.00 92.12 71 THR A O 1
ATOM 568 N N . ASP A 1 72 ? -10.646 4.845 7.120 1.00 92.31 72 ASP A N 1
ATOM 569 C CA . ASP A 1 72 ? -11.127 5.700 6.034 1.00 92.31 72 ASP A CA 1
ATOM 570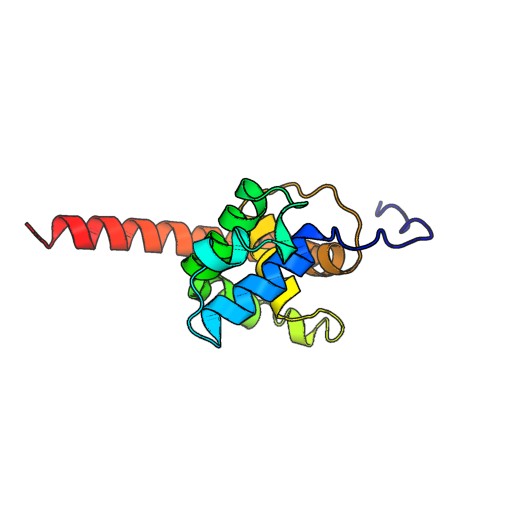 C C . ASP A 1 72 ? -9.999 6.538 5.401 1.00 92.31 72 ASP A C 1
ATOM 572 O O . ASP A 1 72 ? -10.187 7.677 4.963 1.00 92.31 72 ASP A O 1
ATOM 576 N N . ILE A 1 73 ? -8.777 5.992 5.364 1.00 92.69 73 ILE A N 1
ATOM 577 C CA . ILE A 1 73 ? -7.558 6.774 5.123 1.00 92.69 73 ILE A CA 1
ATOM 578 C C . ILE A 1 73 ? -7.568 7.501 3.777 1.00 92.69 73 ILE A C 1
ATOM 580 O O . ILE A 1 73 ? -7.100 8.638 3.686 1.00 92.69 73 ILE A O 1
ATOM 584 N N . PHE A 1 74 ? -8.132 6.881 2.740 1.00 92.56 74 PHE A N 1
ATOM 585 C CA . PHE A 1 74 ? -8.238 7.483 1.410 1.00 92.56 74 PHE A CA 1
ATOM 586 C C . PHE A 1 74 ? -9.382 8.490 1.303 1.00 92.56 74 PHE A C 1
ATOM 588 O O . PHE A 1 74 ? -9.232 9.474 0.583 1.00 92.56 74 PHE A O 1
ATOM 595 N N . LYS A 1 75 ? -10.473 8.313 2.061 1.00 91.25 75 LYS A N 1
ATOM 596 C CA . LYS A 1 75 ? -11.549 9.315 2.141 1.00 91.25 75 LYS A CA 1
ATOM 597 C C . LYS A 1 75 ? -11.054 10.576 2.850 1.00 91.25 75 LYS A C 1
ATOM 599 O O . LYS A 1 75 ? -11.264 11.683 2.369 1.00 91.25 75 LYS A O 1
ATOM 604 N N . ASN A 1 76 ? -10.302 10.393 3.935 1.00 89.75 76 ASN A N 1
ATOM 605 C CA . ASN A 1 76 ? -9.706 11.475 4.718 1.00 89.75 76 ASN A CA 1
ATOM 606 C C . ASN A 1 76 ? -8.542 12.178 3.995 1.00 89.75 76 ASN A C 1
ATOM 608 O O . ASN A 1 76 ? -8.190 13.309 4.330 1.00 89.75 76 ASN A O 1
ATOM 612 N N . ASN A 1 77 ? -7.922 11.521 3.008 1.00 88.75 77 ASN A N 1
ATOM 613 C CA . ASN A 1 77 ? -6.778 12.043 2.260 1.00 88.75 77 ASN A CA 1
ATOM 614 C C . ASN A 1 77 ? -6.961 11.797 0.748 1.00 88.75 77 ASN A C 1
ATOM 616 O O . ASN A 1 77 ? -6.213 11.010 0.167 1.00 88.75 77 ASN A O 1
ATOM 620 N N . PRO A 1 78 ? -7.887 12.498 0.066 1.00 88.25 78 PRO A N 1
ATOM 621 C CA . PRO A 1 78 ? -8.246 12.214 -1.332 1.00 88.25 78 PRO A CA 1
ATOM 622 C C . PRO A 1 78 ? -7.097 12.432 -2.331 1.00 88.25 78 PRO A C 1
ATOM 624 O O . PRO A 1 78 ? -7.109 11.905 -3.438 1.00 88.25 78 PRO A O 1
ATOM 627 N N . LYS A 1 79 ? -6.064 13.193 -1.945 1.00 86.44 79 LYS A N 1
ATOM 628 C CA . LYS A 1 79 ? -4.847 13.398 -2.751 1.00 86.44 79 LYS A CA 1
ATOM 629 C C . LYS A 1 79 ? -3.859 12.225 -2.665 1.00 86.44 79 LYS A C 1
ATOM 631 O O . LYS A 1 79 ? -2.876 12.201 -3.408 1.00 86.44 79 LYS A O 1
ATOM 636 N N . LEU A 1 80 ? -4.064 11.281 -1.744 1.00 88.38 80 LEU A N 1
ATOM 637 C CA . LEU A 1 80 ? -3.221 10.100 -1.598 1.00 88.38 80 LEU A CA 1
ATOM 638 C C . LEU A 1 80 ? -3.636 9.055 -2.634 1.00 88.38 80 LEU A C 1
ATOM 640 O O . LEU A 1 80 ? -4.729 8.504 -2.575 1.00 88.38 80 LEU A O 1
ATOM 644 N N . ASN A 1 81 ? -2.736 8.749 -3.568 1.00 92.56 81 ASN A N 1
ATOM 645 C CA . ASN A 1 81 ? -2.964 7.664 -4.515 1.00 92.56 81 ASN A CA 1
ATOM 646 C C . ASN A 1 81 ? -3.162 6.328 -3.753 1.00 92.56 81 ASN A C 1
ATOM 648 O O . ASN A 1 81 ? -2.272 5.957 -2.981 1.00 92.56 81 ASN A O 1
ATOM 652 N N . PRO A 1 82 ? -4.261 5.581 -3.983 1.00 94.31 82 PRO A N 1
ATOM 653 C CA . PRO A 1 82 ? -4.573 4.376 -3.209 1.00 94.31 82 PRO A CA 1
ATOM 654 C C . PRO A 1 82 ? -3.537 3.248 -3.320 1.00 94.31 82 PRO A C 1
ATOM 656 O O . PRO A 1 82 ? -3.313 2.515 -2.357 1.00 94.31 82 PRO A O 1
ATOM 659 N N . TRP A 1 83 ? -2.878 3.099 -4.473 1.00 95.81 83 TRP A N 1
ATOM 660 C CA . TRP A 1 83 ? -1.833 2.087 -4.672 1.00 95.81 83 TRP A CA 1
ATOM 661 C C . TRP A 1 83 ? -0.563 2.444 -3.907 1.00 95.81 83 TRP A C 1
ATOM 663 O O . TRP A 1 83 ? 0.022 1.603 -3.227 1.00 95.81 83 TRP A O 1
ATOM 673 N N . VAL A 1 84 ? -0.176 3.720 -3.948 1.00 94.56 84 VAL A N 1
ATOM 674 C CA . VAL A 1 84 ? 0.935 4.236 -3.139 1.00 94.56 84 VAL A CA 1
ATOM 675 C C . VAL A 1 84 ? 0.620 4.104 -1.653 1.00 94.56 84 VAL A C 1
ATOM 677 O O . VAL A 1 84 ? 1.470 3.662 -0.887 1.00 94.56 84 VAL A O 1
ATOM 680 N N . GLY A 1 85 ? -0.602 4.442 -1.243 1.00 94.06 85 GLY A N 1
ATOM 681 C CA . GLY A 1 85 ? -1.045 4.326 0.140 1.00 94.06 85 GLY A CA 1
ATOM 682 C C . GLY A 1 85 ? -0.921 2.906 0.686 1.00 94.06 85 GLY A C 1
ATOM 683 O O . GLY A 1 85 ? -0.344 2.726 1.752 1.00 94.06 85 GLY A O 1
ATOM 684 N N . ARG A 1 86 ? -1.356 1.897 -0.077 1.00 95.69 86 ARG A N 1
ATOM 685 C CA . ARG A 1 86 ? -1.200 0.477 0.284 1.00 95.69 86 ARG A CA 1
ATOM 686 C C . ARG A 1 86 ? 0.256 0.089 0.523 1.00 95.69 86 ARG A C 1
ATOM 688 O O . ARG A 1 86 ? 0.576 -0.463 1.570 1.00 95.69 86 ARG A O 1
ATOM 695 N N . VAL A 1 87 ? 1.153 0.460 -0.391 1.00 95.06 87 VAL A N 1
ATOM 696 C CA . VAL A 1 87 ? 2.595 0.200 -0.238 1.00 95.06 87 VAL A CA 1
ATOM 697 C C . VAL A 1 87 ? 3.167 0.903 0.999 1.00 95.06 87 VAL A C 1
ATOM 699 O O . VAL A 1 87 ? 3.997 0.334 1.708 1.00 95.06 87 VAL A O 1
ATOM 702 N N . LEU A 1 88 ? 2.734 2.133 1.286 1.00 92.88 88 LEU A N 1
ATOM 703 C CA . LEU A 1 88 ? 3.185 2.879 2.463 1.00 92.88 88 LEU A CA 1
ATOM 704 C C . LEU A 1 88 ? 2.659 2.279 3.774 1.00 92.88 88 LEU A C 1
ATOM 706 O O . LEU A 1 88 ? 3.401 2.243 4.753 1.00 92.88 88 LEU A O 1
ATOM 710 N N . ILE A 1 89 ? 1.426 1.768 3.796 1.00 93.25 89 ILE A N 1
ATOM 711 C CA . ILE A 1 89 ? 0.883 1.021 4.940 1.00 93.25 89 ILE A CA 1
ATOM 712 C C . ILE A 1 89 ? 1.732 -0.235 5.177 1.00 93.25 89 ILE A C 1
ATOM 714 O O . ILE A 1 89 ? 2.222 -0.429 6.289 1.00 93.25 89 ILE A O 1
ATOM 718 N N . THR A 1 90 ? 2.011 -1.028 4.133 1.00 93.44 90 THR A N 1
ATOM 719 C CA . THR A 1 90 ? 2.919 -2.189 4.221 1.00 93.44 90 THR A CA 1
ATOM 720 C C . THR A 1 90 ? 4.296 -1.792 4.749 1.00 93.44 90 THR A C 1
ATOM 722 O O . THR A 1 90 ? 4.864 -2.475 5.600 1.00 93.44 90 THR A O 1
ATOM 725 N N . GLN A 1 91 ? 4.837 -0.661 4.289 1.00 91.06 91 GLN A N 1
ATOM 726 C CA . GLN A 1 91 ? 6.120 -0.152 4.764 1.00 91.06 91 GLN A CA 1
ATOM 727 C C . GLN A 1 91 ? 6.103 0.158 6.269 1.00 91.06 91 GLN A C 1
ATOM 729 O O . GLN A 1 91 ? 7.094 -0.139 6.937 1.00 91.06 91 GLN A O 1
ATOM 734 N N . ILE A 1 92 ? 5.017 0.726 6.801 1.00 89.38 92 ILE A N 1
ATOM 735 C CA . ILE A 1 92 ? 4.858 0.993 8.242 1.00 89.38 92 ILE A CA 1
ATOM 736 C C . ILE A 1 92 ? 4.750 -0.314 9.031 1.00 89.38 92 ILE A C 1
ATOM 738 O O . ILE A 1 92 ? 5.374 -0.443 10.082 1.00 89.38 92 ILE A O 1
ATOM 742 N N . ILE A 1 93 ? 4.017 -1.302 8.507 1.00 88.56 93 ILE A N 1
ATOM 743 C CA . ILE A 1 93 ? 3.905 -2.631 9.128 1.00 88.56 93 ILE A CA 1
ATOM 744 C C . ILE A 1 93 ? 5.286 -3.308 9.201 1.00 88.56 93 ILE A C 1
ATOM 746 O O . ILE A 1 93 ? 5.660 -3.825 10.252 1.00 88.56 93 ILE A O 1
ATOM 750 N N . ARG A 1 94 ? 6.076 -3.262 8.115 1.00 85.25 94 ARG A N 1
ATOM 751 C CA . ARG A 1 94 ? 7.440 -3.830 8.060 1.00 85.25 94 ARG A CA 1
ATOM 752 C C . ARG A 1 94 ? 8.440 -3.097 8.942 1.00 85.25 94 ARG A C 1
ATOM 754 O O . ARG A 1 94 ? 9.294 -3.722 9.565 1.00 85.25 94 ARG A O 1
ATOM 761 N N . ARG A 1 95 ? 8.435 -1.766 8.878 1.00 75.75 95 ARG A N 1
ATOM 762 C CA . ARG A 1 95 ? 9.394 -0.906 9.574 1.00 75.75 95 ARG A CA 1
ATOM 763 C C . ARG A 1 95 ? 8.610 0.125 10.359 1.00 75.75 95 ARG A C 1
ATOM 765 O O . ARG A 1 95 ? 8.122 1.104 9.795 1.00 75.75 95 ARG A O 1
ATOM 772 N N . LYS A 1 96 ? 8.542 -0.112 11.669 1.00 62.22 96 LYS A N 1
ATOM 773 C CA . LYS A 1 96 ? 7.905 0.779 12.644 1.00 62.22 96 LYS A CA 1
ATOM 774 C C . LYS A 1 96 ? 8.459 2.212 12.555 1.00 62.22 96 LYS A C 1
ATOM 776 O O . LYS A 1 96 ? 7.743 3.159 12.861 1.00 62.22 96 LYS A O 1
ATOM 781 N N . ASP A 1 97 ? 9.692 2.383 12.071 1.00 60.97 97 ASP A N 1
ATOM 782 C CA . ASP A 1 97 ? 10.375 3.657 11.864 1.00 60.97 97 ASP A CA 1
ATOM 783 C C . ASP A 1 97 ? 10.713 3.922 10.379 1.00 60.97 97 ASP A C 1
ATOM 785 O O . ASP A 1 97 ? 11.787 3.619 9.860 1.00 60.97 97 ASP A O 1
ATOM 789 N N . CYS A 1 98 ? 9.806 4.571 9.646 1.00 65.12 98 CYS A N 1
ATOM 790 C CA . CYS A 1 98 ? 10.159 5.124 8.334 1.00 65.12 98 CYS A CA 1
ATOM 791 C C . CYS A 1 98 ? 10.657 6.568 8.499 1.00 65.12 98 CYS A C 1
ATOM 793 O O . CYS A 1 98 ? 9.873 7.439 8.864 1.00 65.12 98 CYS A O 1
ATOM 795 N N . LYS A 1 99 ? 11.938 6.858 8.232 1.00 64.88 99 LYS A N 1
ATOM 796 C CA . LYS A 1 99 ? 12.532 8.197 8.462 1.00 64.88 99 LYS A CA 1
ATOM 797 C C . LYS A 1 99 ? 12.180 9.266 7.418 1.00 64.88 99 LYS A C 1
ATOM 799 O O . LYS A 1 99 ? 12.447 10.432 7.660 1.00 64.88 99 LYS A O 1
ATOM 804 N N . SER A 1 100 ? 11.575 8.905 6.284 1.00 68.12 100 SER A N 1
ATOM 805 C CA . SER A 1 100 ? 11.244 9.897 5.248 1.00 68.12 100 SER A CA 1
ATOM 806 C C . SER A 1 100 ? 10.150 10.872 5.716 1.00 68.12 100 SER A C 1
ATOM 808 O O . SER A 1 100 ? 9.201 10.482 6.412 1.00 68.12 100 SER A O 1
ATOM 810 N N . GLU A 1 101 ? 10.278 12.137 5.306 1.00 69.31 101 GLU A N 1
ATOM 811 C CA . GLU A 1 101 ? 9.346 13.234 5.613 1.00 69.31 101 GLU A CA 1
ATOM 812 C C . GLU A 1 101 ? 8.508 13.643 4.384 1.00 69.31 101 GLU A C 1
ATOM 814 O O . GLU A 1 101 ? 8.046 14.778 4.258 1.00 69.31 101 GLU A O 1
ATOM 819 N N . CYS A 1 102 ? 8.285 12.719 3.444 1.00 79.88 102 CYS A N 1
ATOM 820 C CA . CYS A 1 102 ? 7.440 12.994 2.285 1.00 79.88 102 CYS A CA 1
ATOM 821 C C . CYS A 1 102 ? 5.944 13.044 2.649 1.00 79.88 102 CYS A C 1
ATOM 823 O O . CYS A 1 102 ? 5.448 12.241 3.441 1.00 79.88 102 CYS A O 1
ATOM 825 N N . LEU A 1 103 ? 5.195 13.958 2.016 1.00 80.69 103 LEU A N 1
ATOM 826 C CA . LEU A 1 103 ? 3.769 14.188 2.308 1.00 80.69 103 LEU A CA 1
ATOM 827 C C . LEU A 1 103 ? 2.900 12.916 2.298 1.00 80.69 103 LEU A C 1
ATOM 829 O O . LEU A 1 103 ? 2.160 12.720 3.262 1.00 80.69 103 LEU A O 1
ATOM 833 N N . PRO A 1 104 ? 2.986 12.024 1.287 1.00 82.00 104 PRO A N 1
ATOM 834 C CA . PRO A 1 104 ? 2.183 10.802 1.278 1.00 82.00 104 PRO A CA 1
ATOM 835 C C . PRO A 1 104 ? 2.446 9.915 2.495 1.00 82.00 104 PRO A C 1
ATOM 837 O O . PRO A 1 104 ? 1.513 9.384 3.084 1.00 82.00 104 PRO A O 1
ATOM 840 N N . LEU A 1 105 ? 3.708 9.795 2.910 1.00 83.44 105 LEU A N 1
ATOM 841 C CA . LEU A 1 105 ? 4.074 9.015 4.085 1.00 83.44 105 LEU A CA 1
ATOM 842 C C . LEU A 1 105 ? 3.609 9.693 5.377 1.00 83.44 105 LEU A C 1
ATOM 844 O O . LEU A 1 105 ? 3.187 8.996 6.292 1.00 83.44 105 LEU A O 1
ATOM 848 N N . LEU A 1 106 ? 3.636 11.026 5.456 1.00 84.19 106 LEU A N 1
ATOM 849 C CA . LEU A 1 106 ? 3.098 11.758 6.606 1.00 84.19 106 LEU A CA 1
ATOM 850 C C . LEU A 1 106 ? 1.592 11.527 6.776 1.00 84.19 106 LEU A C 1
ATOM 852 O O . LEU A 1 106 ? 1.145 11.338 7.905 1.00 84.19 106 LEU A O 1
ATOM 856 N N . TYR A 1 107 ? 0.819 11.481 5.684 1.00 85.94 107 TYR A N 1
ATOM 857 C CA . TYR A 1 107 ? -0.607 11.141 5.755 1.00 85.94 107 TYR A CA 1
ATOM 858 C C . TYR A 1 107 ? -0.829 9.748 6.332 1.00 85.94 107 TYR A C 1
ATOM 860 O O . TYR A 1 107 ? -1.659 9.593 7.221 1.00 85.94 107 TYR A O 1
ATOM 868 N N . VAL A 1 108 ? -0.045 8.757 5.898 1.00 87.38 108 VAL A N 1
ATOM 869 C CA . VAL A 1 108 ? -0.171 7.390 6.417 1.00 87.38 108 VAL A CA 1
ATOM 870 C C . VAL A 1 108 ? 0.327 7.269 7.859 1.00 87.38 108 VAL A C 1
ATOM 872 O O . VAL A 1 108 ? -0.319 6.625 8.681 1.00 87.38 108 VAL A O 1
ATOM 875 N N . LYS A 1 109 ? 1.412 7.964 8.219 1.00 86.75 109 LYS A N 1
ATOM 876 C CA . LYS A 1 109 ? 1.958 7.982 9.585 1.00 86.75 109 LYS A CA 1
ATOM 877 C C . LYS A 1 109 ? 0.973 8.494 10.635 1.00 86.75 109 LYS A C 1
ATOM 879 O O . LYS A 1 109 ? 1.047 8.037 11.771 1.00 86.75 109 LYS A O 1
ATOM 884 N N . LYS A 1 110 ? 0.037 9.386 10.282 1.00 86.81 110 LYS A N 1
ATOM 885 C CA . LYS A 1 110 ? -1.033 9.819 11.205 1.00 86.81 110 LYS A CA 1
ATOM 886 C C . LYS A 1 110 ? -1.851 8.643 11.749 1.00 86.81 110 LYS A C 1
ATOM 888 O O . LYS A 1 110 ? -2.340 8.716 12.868 1.00 86.81 110 LYS A O 1
ATOM 893 N N . TYR A 1 111 ? -1.950 7.562 10.979 1.00 87.50 111 TYR A N 1
ATOM 894 C CA . TYR A 1 111 ? -2.691 6.354 11.329 1.00 87.50 111 TYR A CA 1
ATOM 895 C C . TYR A 1 111 ? -1.776 5.217 11.809 1.00 87.50 111 TYR A C 1
ATOM 897 O O . TYR A 1 111 ? -2.248 4.098 11.970 1.00 87.50 111 TYR A O 1
ATOM 905 N N . ALA A 1 112 ? -0.479 5.464 12.045 1.00 86.31 112 ALA A N 1
ATOM 906 C CA . ALA A 1 112 ? 0.500 4.409 12.328 1.00 86.31 112 ALA A CA 1
ATOM 907 C C . ALA A 1 112 ? 0.103 3.511 13.512 1.00 86.31 112 ALA A C 1
ATOM 909 O O . ALA A 1 112 ? 0.209 2.294 13.400 1.00 86.31 112 ALA A O 1
ATOM 910 N N . ASN A 1 113 ? -0.406 4.083 14.607 1.00 85.38 113 ASN A N 1
ATOM 911 C CA . ASN A 1 113 ? -0.833 3.298 15.770 1.00 85.38 113 ASN A CA 1
ATOM 912 C C . ASN A 1 113 ? -2.000 2.361 15.420 1.00 85.38 113 ASN A C 1
ATOM 914 O O . ASN A 1 113 ? -1.903 1.161 15.656 1.00 85.38 113 ASN A O 1
ATOM 918 N N . ALA A 1 114 ? -3.045 2.887 14.771 1.00 87.06 114 ALA A N 1
ATOM 919 C CA . ALA A 1 114 ? -4.190 2.093 14.326 1.00 87.06 114 ALA A CA 1
ATOM 920 C C . ALA A 1 114 ? -3.779 1.009 13.313 1.00 87.06 114 ALA A C 1
ATOM 922 O O . ALA A 1 114 ? -4.223 -0.131 13.404 1.00 87.06 114 ALA A O 1
ATOM 923 N N . ILE A 1 115 ? -2.883 1.341 12.376 1.00 87.94 115 ILE A N 1
ATOM 924 C CA . ILE A 1 115 ? -2.313 0.395 11.406 1.00 87.94 115 ILE A CA 1
ATOM 925 C C . ILE A 1 115 ? -1.623 -0.768 12.130 1.00 87.94 115 ILE A C 1
ATOM 927 O O . ILE A 1 115 ? -1.876 -1.926 11.804 1.00 87.94 115 ILE A O 1
ATOM 931 N N . LEU A 1 116 ? -0.757 -0.476 13.105 1.00 86.62 116 LEU A N 1
ATOM 932 C CA . LEU A 1 116 ? 0.011 -1.493 13.827 1.00 86.62 116 LEU A CA 1
ATOM 933 C C . LEU A 1 116 ? -0.873 -2.362 14.727 1.00 86.62 116 LEU A C 1
ATOM 935 O O . LEU A 1 116 ? -0.659 -3.573 14.796 1.00 86.62 116 LEU A O 1
ATOM 939 N N . GLU A 1 117 ? -1.871 -1.775 15.383 1.00 87.38 117 GLU A N 1
ATOM 940 C CA . GLU A 1 117 ? -2.832 -2.500 16.218 1.00 87.38 117 GLU A CA 1
ATOM 941 C C . GLU A 1 117 ? -3.673 -3.474 15.380 1.00 87.38 117 GLU A C 1
ATOM 943 O O . GLU A 1 117 ? -3.723 -4.675 15.664 1.00 87.38 117 GLU A O 1
ATOM 948 N N . LEU A 1 118 ? -4.253 -2.983 14.281 1.00 86.50 118 LEU A N 1
ATOM 949 C CA . LEU A 1 118 ? -5.059 -3.791 13.368 1.00 86.50 118 LEU A CA 1
ATOM 950 C C . LEU A 1 118 ? -4.232 -4.890 12.692 1.00 86.50 118 LEU A C 1
ATOM 952 O O . LEU A 1 118 ? -4.698 -6.025 12.588 1.00 86.50 118 LEU A O 1
ATOM 956 N N . ALA A 1 119 ? -2.993 -4.585 12.297 1.00 84.69 119 ALA A N 1
ATOM 957 C CA . ALA A 1 119 ? -2.087 -5.574 11.722 1.00 84.69 119 ALA A CA 1
ATOM 958 C C . ALA A 1 119 ? -1.692 -6.656 12.740 1.00 84.69 119 ALA A C 1
ATOM 960 O O . ALA A 1 119 ? -1.658 -7.833 12.392 1.00 84.69 119 ALA A O 1
ATOM 961 N N . SER A 1 120 ? -1.430 -6.296 14.001 1.00 79.88 120 SER A N 1
ATOM 962 C CA . SER A 1 120 ? -1.051 -7.259 15.051 1.00 79.88 120 SER A CA 1
ATOM 963 C C . SER A 1 120 ? -2.191 -8.228 15.388 1.00 79.88 120 SER A C 1
ATOM 965 O O . SER A 1 120 ? -1.958 -9.423 15.599 1.00 79.88 120 SER A O 1
ATOM 967 N N . GLY A 1 121 ? -3.433 -7.733 15.383 1.00 70.88 121 GLY A N 1
ATOM 968 C CA . GLY A 1 121 ? -4.627 -8.547 15.606 1.00 70.88 121 GLY A CA 1
ATOM 969 C C . GLY A 1 121 ? -4.919 -9.560 14.491 1.00 70.88 121 GLY A C 1
ATOM 970 O O . GLY A 1 121 ? -5.503 -10.605 14.769 1.00 70.88 121 GLY A O 1
ATOM 971 N N . ASP A 1 122 ? -4.496 -9.288 13.252 1.00 66.75 122 ASP A N 1
ATOM 972 C CA . ASP A 1 122 ? -4.709 -10.189 12.109 1.00 66.75 122 ASP A CA 1
ATOM 973 C C . ASP A 1 122 ? -3.497 -11.067 11.788 1.00 66.75 122 ASP A C 1
ATOM 975 O O . ASP A 1 122 ? -3.669 -12.214 11.384 1.00 66.75 122 ASP A O 1
ATOM 979 N N . LEU A 1 123 ? -2.268 -10.590 12.007 1.00 59.44 123 LEU A N 1
ATOM 980 C CA . LEU A 1 123 ? -1.053 -11.396 11.832 1.00 59.44 123 LEU A CA 1
ATOM 981 C C . LEU A 1 123 ? -0.994 -12.568 12.825 1.00 59.44 123 LEU A C 1
ATOM 983 O O . LEU A 1 123 ? -0.519 -13.646 12.467 1.00 59.44 123 LEU A O 1
ATOM 987 N N . SER A 1 124 ? -1.500 -12.384 14.049 1.00 57.59 124 SER A N 1
ATOM 988 C CA . SER A 1 124 ? -1.628 -13.461 15.041 1.00 57.59 124 SER A CA 1
ATOM 989 C C . SER A 1 124 ? -2.671 -14.507 14.622 1.00 57.59 124 SER A C 1
ATOM 991 O O . SER A 1 124 ? -2.393 -15.704 14.673 1.00 57.59 124 SER A O 1
ATOM 993 N N . LYS A 1 125 ? -3.825 -14.069 14.102 1.00 54.44 125 LYS A N 1
ATOM 994 C CA . LYS A 1 125 ? -4.890 -14.948 13.586 1.00 54.44 125 LYS A CA 1
ATOM 995 C C . LYS A 1 125 ? -4.497 -15.676 12.303 1.00 54.44 125 LYS A C 1
ATOM 997 O O . LYS A 1 125 ? -4.799 -16.854 12.154 1.00 54.44 125 LYS A O 1
ATOM 1002 N N . SER A 1 126 ? -3.793 -15.004 11.394 1.00 53.25 126 SER A N 1
ATOM 1003 C CA . SER A 1 126 ? -3.338 -15.583 10.127 1.00 53.25 126 SER A CA 1
ATOM 1004 C C . SER A 1 126 ? -2.265 -16.656 10.353 1.00 53.25 126 SER A C 1
ATOM 1006 O O . SER A 1 126 ? -2.339 -17.728 9.759 1.00 53.25 126 SER A O 1
ATOM 1008 N N . ARG A 1 127 ? -1.329 -16.441 11.296 1.00 49.28 127 ARG A N 1
ATOM 1009 C CA . ARG A 1 127 ? -0.383 -17.488 11.733 1.00 49.28 127 ARG A CA 1
ATOM 1010 C C . ARG A 1 127 ? -1.077 -18.644 12.457 1.00 49.28 127 ARG A C 1
ATOM 1012 O O . ARG A 1 127 ? -0.735 -19.790 12.190 1.00 49.28 127 ARG A O 1
ATOM 1019 N N . GLY A 1 128 ? -2.064 -18.363 13.313 1.00 44.59 128 GLY A N 1
ATOM 1020 C CA . GLY A 1 128 ? -2.870 -19.397 13.975 1.00 44.59 128 GLY A CA 1
ATOM 1021 C C . GLY A 1 128 ? -3.658 -20.267 12.988 1.00 44.59 128 GLY A C 1
ATOM 1022 O O . GLY A 1 128 ? -3.652 -21.487 13.103 1.00 44.59 128 GLY A O 1
ATOM 1023 N N . ASN A 1 129 ? -4.252 -19.662 11.956 1.00 48.66 129 ASN A N 1
ATOM 1024 C CA . ASN A 1 129 ? -4.953 -20.394 10.898 1.00 48.66 129 ASN A CA 1
ATOM 1025 C C . ASN A 1 129 ? -4.007 -21.189 9.988 1.00 48.66 129 ASN A C 1
ATOM 1027 O O . ASN A 1 129 ? -4.390 -22.259 9.523 1.00 48.66 129 ASN A O 1
ATOM 1031 N N . LEU A 1 130 ? -2.781 -20.710 9.746 1.00 45.16 130 LEU A N 1
ATOM 1032 C CA . LEU A 1 130 ? -1.783 -21.463 8.978 1.00 45.16 130 LEU A CA 1
ATOM 1033 C C . LEU A 1 130 ? -1.329 -22.723 9.728 1.00 45.16 130 LEU A C 1
ATOM 1035 O O . LEU A 1 130 ? -1.216 -23.784 9.123 1.00 45.16 130 LEU A O 1
ATOM 1039 N N . LEU A 1 131 ? -1.108 -22.612 11.042 1.00 41.94 131 LEU A N 1
ATOM 1040 C CA . LEU A 1 131 ? -0.753 -23.749 11.892 1.00 41.94 131 LEU A CA 1
ATOM 1041 C C . LEU A 1 131 ? -1.907 -24.753 11.993 1.00 41.94 131 LEU A C 1
ATOM 1043 O O . LEU A 1 131 ? -1.677 -25.943 11.825 1.00 41.94 131 LEU A O 1
ATOM 1047 N N . ASN A 1 132 ? -3.148 -24.288 12.161 1.00 44.44 132 ASN A N 1
ATOM 1048 C CA . ASN A 1 132 ? -4.314 -25.177 12.180 1.00 44.44 132 ASN A CA 1
ATOM 1049 C C . ASN A 1 132 ? -4.545 -25.880 10.837 1.00 44.44 132 ASN A C 1
ATOM 1051 O O . ASN A 1 132 ? -4.942 -27.038 10.827 1.00 44.44 132 ASN A O 1
ATOM 1055 N N . LYS A 1 133 ? -4.264 -25.220 9.707 1.00 43.41 133 LYS A N 1
ATOM 1056 C CA . LYS A 1 133 ? -4.359 -25.856 8.388 1.00 43.41 133 LYS A CA 1
ATOM 1057 C C . LYS A 1 133 ? -3.301 -26.948 8.199 1.00 43.41 133 LYS A C 1
ATOM 1059 O O . LYS A 1 133 ? -3.622 -28.004 7.686 1.00 43.41 133 LYS A O 1
ATOM 1064 N N . ILE A 1 134 ? -2.072 -26.724 8.669 1.00 45.12 134 ILE A N 1
ATOM 1065 C CA . ILE A 1 134 ? -1.000 -27.732 8.604 1.00 45.12 134 ILE A CA 1
ATOM 1066 C C . ILE A 1 134 ? -1.286 -28.919 9.536 1.00 45.12 134 ILE A C 1
ATOM 1068 O O . ILE A 1 134 ? -0.939 -30.040 9.198 1.00 45.12 134 ILE A O 1
ATOM 1072 N N . VAL A 1 135 ? -1.914 -28.691 10.693 1.00 44.12 135 VAL A N 1
ATOM 1073 C CA . VAL A 1 135 ? -2.219 -29.750 11.673 1.00 44.12 135 VAL A CA 1
ATOM 1074 C C . VAL A 1 135 ? -3.458 -30.575 11.292 1.00 44.12 135 VAL A C 1
ATOM 1076 O O . VAL A 1 135 ? -3.559 -31.716 11.715 1.00 44.12 135 VAL A O 1
ATOM 1079 N N . LEU A 1 136 ? -4.382 -30.032 10.492 1.00 39.22 136 LEU A N 1
ATOM 1080 C CA . LEU A 1 136 ? -5.590 -30.741 10.034 1.00 39.22 136 LEU A CA 1
ATOM 1081 C C . LEU A 1 136 ? -5.413 -31.493 8.702 1.00 39.22 136 LEU A C 1
ATOM 1083 O O . LEU A 1 136 ? -6.328 -32.202 8.295 1.00 39.22 136 LEU A O 1
ATOM 1087 N N . ASP A 1 137 ? -4.262 -31.344 8.040 1.00 37.91 137 ASP A N 1
ATOM 1088 C CA . ASP A 1 137 ? -3.885 -32.086 6.825 1.00 37.91 137 ASP A CA 1
ATOM 1089 C C . ASP A 1 137 ? -3.011 -33.336 7.138 1.00 37.91 137 ASP A C 1
ATOM 1091 O O . ASP A 1 137 ? -2.372 -33.876 6.231 1.00 37.91 137 ASP A O 1
ATOM 1095 N N . TYR A 1 138 ? -2.982 -33.811 8.397 1.00 36.03 138 TYR A N 1
ATOM 1096 C CA . TYR A 1 138 ? -2.344 -35.072 8.832 1.00 36.03 138 TYR A CA 1
ATOM 1097 C C . TYR A 1 138 ? -3.304 -35.976 9.608 1.00 36.03 138 TYR A C 1
ATOM 1099 O O . TYR A 1 138 ? -3.993 -35.464 10.519 1.00 36.03 138 TYR A O 1
#

Radius of gyration: 16.3 Å; chains: 1; bounding box: 30×60×38 Å

InterPro domains:
  IPR048889 NSUN5/RCM1, N-terminal domain [PF21153] (49-102)

Foldseek 3Di:
DPDPQPPDQDPDPVLLVLLLVLLCCCPPVVDDLLVSLPPPVNVPDPSVVSSVLSVQLNVCVVLLVVLCVVVVLCVVPVVQDSSSLSSLLSVCCVPVDDPHRHPNNVSSVVCSVVSNVSCVVVVVVVVVVVVVVVVVVD

pLDDT: mean 80.36, std 17.71, range [33.78, 96.06]

Secondary structure (DSSP, 8-state):
-PPP--SSPBPPPHHHHHHHHHHHHHHHS---HHHHHTSGGG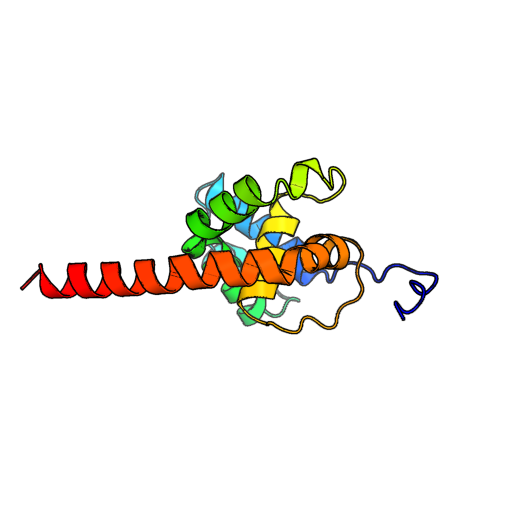TTS-HHHHHHHHHHHHHTHHHHHHHHHHHTHHHH-TTS-HHHHHHHHHHHHH-S-----BHHHHHHHTTHHHHHHHHHHHHHHHHHHHHHHHHHT-

=== Feature glossary ===
The record interleaves many kinds of information about one protein. Here is each kind framed as the question it answers.

Q: What known structures does this most resemble?
A: Structural nearest neighbors (via Foldseek easy-search vs the PDB). Reported per hit: target PDB id, E-value, and alignment TM-score. A TM-score above ~0.5 is the conventional threshold for 'same fold'.

Q: Where is each backbone atom in 3D?
A: The mmCIF table is the protein's shape written out atom by atom. For each backbone N, Cα, C, and carbonyl O, it records an (x, y, z) coordinate triple in Å plus the residue type, chain letter, and residue number.

Q: What are the backbone torsion angles?
A: The φ/ψ torsion pair specifies the backbone conformation at each residue. φ rotates about the N–Cα bond, ψ about the Cα–C bond. Steric clashes forbid most of the (φ, ψ) plane — the allowed regions (α-helix basin, β-sheet basin, left-handed helix) are the Ramachandran-allowed regions.

Q: Which residues are buried vs exposed?
A: Solvent-accessible surface area (SASA) is the area in Å² traced out by the centre of a 1.4 Å probe sphere (a water molecule) rolled over the protein's van der Waals surface (Shrake–Rupley / Lee–Richards construction). Buried residues have near-zero SASA; fully exposed residues can exceed 200 Å². The total SASA scales roughly with the number of surface residues.

Q: How confident is the AlphaFold model at each residue?
A: pLDDT is the predicted lDDT-Cα score: AlphaFold's confidence that the local environment of each residue (all inter-atomic distances within 15 Å) is correctly placed. It is a per-residue number between 0 and 100, with higher meaning more reliable.

Q: What does the local fold look like, residue by residue?
A: 3Di is Foldseek's structural alphabet. Each residue is assigned one of twenty discrete states based on how its Cα sits relative to its spatial (not sequential) neighbors. Aligning 3Di strings finds structural homologs roughly as well as full 3D superposition, but orders of magnitude faster.

Q: How big and how compact is the whole molecule?
A: Radius of gyration (Rg) is the root-mean-square distance of Cα atoms from their centroid — a single number for overall size and compactness. A globular domain of N residues has Rg ≈ 2.2·N^0.38 Å; an extended or disordered chain has a much larger Rg. The Cα contact count is the number of residue pairs whose Cα atoms are within 8 Å and are more than four positions apart in sequence — a standard proxy for tertiary packing density. The bounding box is the smallest axis-aligned box enclosing all Cα atoms.

Q: Which residues are in helices, strands, or loops?
A: DSSP 8-state secondary structure assigns each residue one of H (α-helix), G (3₁₀-helix), I (π-helix), E (extended β-strand), B (isolated β-bridge), T (hydrogen-bonded turn), S (bend), or '-' (coil). The assignment is computed from backbone hydrogen-bond geometry via the Kabsch–Sander algorithm.

Q: How mobile is each atom in the crystal?
A: Crystallographic B-factors measure how much each atom's electron density is smeared out, in Å². They rise in mobile loops and surface residues and fall in the buried interior. In AlphaFold models this column is repurposed to hold pLDDT instead.

Q: What if only a Cα trace is available?
A: P-SEA three-state annotation labels each residue as helix, strand, or coil based purely on the geometry of the Cα trace. It serves as a fallback when the full backbone (and thus DSSP) is unavailable.

Q: What family and function is it annotated with?
A: Database cross-references. InterPro integrates a dozen domain/family signature databases into unified entries with residue-range hits. GO terms attach function/process/location labels with evidence codes. CATH codes position the fold in a four-level structural taxonomy. Organism is the NCBI-taxonomy species name.

Q: Are the domains correctly placed relative to each other?
A: Predicted Aligned Error (PAE) is an AlphaFold confidence matrix: entry (i, j) is the expected error in the position of residue j, in ångströms, when the prediction is superimposed on the true structure at residue i. Low PAE within a block of residues means that block is internally rigid and well-predicted; high PAE between two blocks means their relative placement is uncertain even if each block individually is confident.

Q: What do the diagnostic plots show?
A: Three diagnostic plots accompany the record. The Cα contact map visualizes the tertiary structure as a 2D adjacency matrix (8 Å cutoff, sequence-local contacts suppressed). The Ramachandran plot shows the distribution of backbone (φ, ψ) torsions, with points in the α and β basins reflecting secondary structure content. The PAE plot shows AlphaFold's inter-residue confidence as a color matrix.

Q: What is the amino-acid chain?
A: Primary structure: the covalent order of the twenty standard amino acids along the backbone. Two proteins with the same sequence will (almost always) fold to the same structure; two with 30% identity often share a fold but not the details.

Q: What do the rendered images show?
A: The six renders are orthographic views along the three Cartesian axes in both directions. Representation (cartoon, sticks, or surface) and color scheme (sequence-rainbow or by-chain) vary across proteins so the training set covers all the common visualization conventions.